Protein AF-A0A7S2AF61-F1 (afdb_monomer)

Structure (mmCIF, N/CA/C/O backbone):
data_AF-A0A7S2AF61-F1
#
_entry.id   AF-A0A7S2AF61-F1
#
loop_
_atom_site.group_PDB
_atom_site.id
_atom_site.type_symbol
_atom_site.label_atom_id
_atom_site.label_alt_id
_atom_site.label_comp_id
_atom_site.label_asym_id
_atom_site.label_entity_id
_atom_site.label_seq_id
_atom_site.pdbx_PDB_ins_code
_atom_site.Cartn_x
_atom_site.Cartn_y
_atom_site.Cartn_z
_atom_site.occupancy
_atom_site.B_iso_or_equiv
_atom_site.auth_seq_id
_atom_site.auth_comp_id
_atom_site.auth_asym_id
_atom_site.auth_atom_id
_atom_site.pdbx_PDB_model_num
ATOM 1 N N . ASN A 1 1 ? -14.794 6.299 24.801 1.00 89.56 1 ASN A N 1
ATOM 2 C CA . ASN A 1 1 ? -15.407 7.487 25.447 1.00 89.56 1 ASN A CA 1
ATOM 3 C C . ASN A 1 1 ? -14.423 8.658 25.524 1.00 89.56 1 ASN A C 1
ATOM 5 O O . ASN A 1 1 ? -14.217 9.195 26.607 1.00 89.56 1 ASN A O 1
ATOM 9 N N . GLY A 1 2 ? -13.761 9.038 24.424 1.00 91.12 2 GLY A N 1
ATOM 10 C CA . GLY A 1 2 ? -12.836 10.188 24.374 1.00 91.12 2 GLY A CA 1
ATOM 11 C C . GLY A 1 2 ? -11.531 10.089 25.186 1.00 91.12 2 GLY A C 1
ATOM 12 O O . GLY A 1 2 ? -10.580 10.809 24.902 1.00 91.12 2 GLY A O 1
ATOM 13 N N . ARG A 1 3 ? -11.439 9.195 26.177 1.00 92.75 3 ARG A N 1
ATOM 14 C CA . ARG A 1 3 ? -10.200 8.918 26.912 1.00 92.75 3 ARG A CA 1
ATOM 15 C C . ARG A 1 3 ? -9.305 7.976 26.106 1.00 92.75 3 ARG A C 1
ATOM 17 O O . ARG A 1 3 ? -9.702 6.841 25.849 1.00 92.75 3 ARG A O 1
ATOM 24 N N . ALA A 1 4 ? -8.099 8.437 25.774 1.00 91.62 4 ALA A N 1
ATOM 25 C CA . ALA A 1 4 ? -7.051 7.592 25.212 1.00 91.62 4 ALA A CA 1
ATOM 26 C C . ALA A 1 4 ? -6.667 6.480 26.202 1.00 91.62 4 ALA A C 1
ATOM 28 O O . ALA A 1 4 ? -6.577 6.717 27.411 1.00 91.62 4 ALA A O 1
ATOM 29 N N . LEU A 1 5 ? -6.485 5.267 25.683 1.00 90.06 5 LEU A N 1
ATOM 30 C CA . LEU A 1 5 ? -6.006 4.123 26.449 1.00 90.06 5 LEU A CA 1
ATOM 31 C C . LEU A 1 5 ? -4.532 3.905 26.123 1.00 90.06 5 LEU A C 1
ATOM 33 O O . LEU A 1 5 ? -4.172 3.774 24.955 1.00 90.06 5 LEU A O 1
ATOM 37 N N . ASP A 1 6 ? -3.707 3.852 27.163 1.00 84.75 6 ASP A N 1
ATOM 38 C CA . ASP A 1 6 ? -2.286 3.550 27.048 1.00 84.75 6 ASP A CA 1
ATOM 39 C C . ASP A 1 6 ? -2.055 2.049 27.243 1.00 84.75 6 ASP A C 1
ATOM 41 O O . ASP A 1 6 ? -2.716 1.400 28.056 1.00 84.75 6 ASP A O 1
ATOM 45 N N . GLY A 1 7 ? -1.097 1.489 26.511 1.00 82.88 7 GLY A N 1
ATOM 46 C CA . GLY A 1 7 ? -0.713 0.089 26.639 1.00 82.88 7 GLY A CA 1
ATOM 47 C C . GLY A 1 7 ? 0.180 -0.375 25.490 1.00 82.88 7 GLY A C 1
ATOM 48 O O . GLY A 1 7 ? 0.341 0.344 24.500 1.00 82.88 7 GLY A O 1
ATOM 49 N N . PRO A 1 8 ? 0.789 -1.566 25.605 1.00 80.19 8 PRO A N 1
ATOM 50 C CA . PRO A 1 8 ? 1.598 -2.122 24.533 1.00 80.19 8 PRO A CA 1
ATOM 51 C C . PRO A 1 8 ? 0.708 -2.447 23.327 1.00 80.19 8 PRO A C 1
ATOM 53 O O . PRO A 1 8 ? -0.135 -3.338 23.382 1.00 80.19 8 PRO A O 1
ATOM 56 N N . VAL A 1 9 ? 0.921 -1.739 22.220 1.00 85.25 9 VAL A N 1
ATOM 57 C CA . VAL A 1 9 ? 0.323 -2.069 20.923 1.00 85.25 9 VAL A CA 1
ATOM 58 C C . VAL A 1 9 ? 1.369 -2.830 20.118 1.00 85.25 9 VAL A C 1
ATOM 60 O O . VAL A 1 9 ? 2.381 -2.261 19.714 1.00 85.25 9 VAL A O 1
ATOM 63 N N . GLN A 1 10 ? 1.147 -4.130 19.920 1.00 86.62 10 GLN A N 1
ATOM 64 C CA . GLN A 1 10 ? 2.033 -4.990 19.135 1.00 86.62 10 GLN A CA 1
ATOM 65 C C . GLN A 1 10 ? 1.321 -5.456 17.859 1.00 86.62 10 GLN A C 1
ATOM 67 O O . GLN A 1 10 ? 0.165 -5.884 17.931 1.00 86.62 10 GLN A O 1
ATOM 72 N N . PRO A 1 11 ? 1.979 -5.403 16.687 1.00 86.88 11 PRO A N 1
ATOM 73 C CA . PRO A 1 11 ? 1.439 -6.002 15.472 1.00 86.88 11 PRO A CA 1
ATOM 74 C C . PRO A 1 11 ? 1.115 -7.488 15.678 1.00 86.88 11 PRO A C 1
ATOM 76 O O . PRO A 1 11 ? 1.905 -8.220 16.268 1.00 86.88 11 PRO A O 1
ATOM 79 N N . GLY A 1 12 ? -0.041 -7.936 15.181 1.00 88.00 12 GLY A N 1
ATOM 80 C CA . GLY A 1 12 ? -0.464 -9.339 15.282 1.00 88.00 12 GLY A CA 1
ATOM 81 C C . GLY A 1 12 ? -0.975 -9.775 16.662 1.00 88.00 12 GLY A C 1
ATOM 82 O O . GLY A 1 12 ? -1.202 -10.965 16.864 1.00 88.00 12 GLY A O 1
ATOM 83 N N . ALA A 1 13 ? -1.175 -8.841 17.595 1.00 91.06 13 ALA A N 1
ATOM 84 C CA . ALA A 1 13 ? -1.716 -9.111 18.924 1.00 91.06 13 ALA A CA 1
ATOM 85 C C . ALA A 1 13 ? -3.069 -8.416 19.153 1.00 91.06 13 ALA A C 1
ATOM 87 O O . ALA A 1 13 ? -3.473 -7.524 18.404 1.00 91.06 13 ALA A O 1
ATOM 88 N N . TYR A 1 14 ? -3.754 -8.814 20.225 1.00 91.44 14 TYR A N 1
ATOM 89 C CA . TYR A 1 14 ? -4.966 -8.150 20.701 1.00 91.44 14 TYR A CA 1
ATOM 90 C C . TYR A 1 14 ? -4.626 -7.076 21.737 1.00 91.44 14 TYR A C 1
ATOM 92 O O . TYR A 1 14 ? -3.775 -7.285 22.599 1.00 91.44 14 TYR A O 1
ATOM 100 N N . PHE A 1 15 ? -5.332 -5.946 21.675 1.00 92.19 15 PHE A N 1
ATOM 101 C CA . PHE A 1 15 ? -5.339 -4.942 22.737 1.00 92.19 15 PHE A CA 1
ATOM 102 C C . PHE A 1 15 ? -6.546 -5.192 23.642 1.00 92.19 15 PHE A C 1
ATOM 104 O O . PHE A 1 15 ? -7.692 -5.080 23.202 1.00 92.19 15 PHE A O 1
ATOM 111 N N . GLU A 1 16 ? -6.300 -5.563 24.895 1.00 91.75 16 GLU A N 1
ATOM 112 C CA . GLU A 1 16 ? -7.359 -5.917 25.836 1.00 91.75 16 GLU A CA 1
ATOM 113 C C . GLU A 1 16 ? -7.869 -4.687 26.604 1.00 91.75 16 GLU A C 1
ATOM 115 O O . GLU A 1 16 ? -7.089 -3.912 27.154 1.00 91.75 16 GLU A O 1
ATOM 120 N N . ILE A 1 17 ? -9.195 -4.520 26.672 1.00 92.50 17 ILE A N 1
ATOM 121 C CA . ILE A 1 17 ? -9.8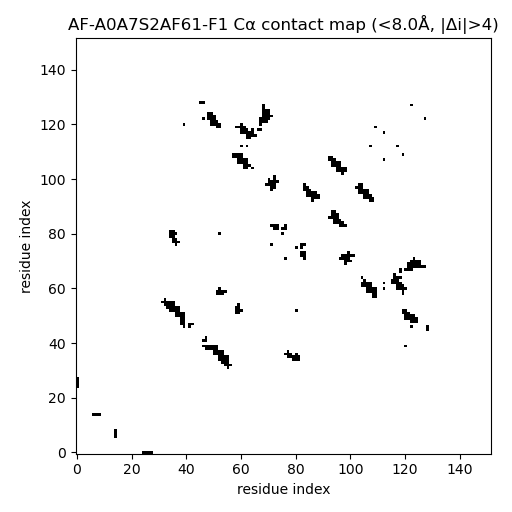57 -3.464 27.449 1.00 92.50 17 ILE A CA 1
ATOM 122 C C . ILE A 1 17 ? -10.689 -4.126 28.550 1.00 92.50 17 ILE A C 1
ATOM 124 O O . ILE A 1 17 ? -11.828 -4.536 28.326 1.00 92.50 17 ILE A O 1
ATOM 128 N N . GLN A 1 18 ? -10.127 -4.211 29.756 1.00 92.38 18 GLN A N 1
ATOM 129 C CA . GLN A 1 18 ? -10.809 -4.780 30.921 1.00 92.38 18 GLN A CA 1
ATOM 130 C C . GLN A 1 18 ? -11.582 -3.699 31.685 1.00 92.38 18 GLN A C 1
ATOM 132 O O . GLN A 1 18 ? -11.004 -2.892 32.414 1.00 92.38 18 GLN A O 1
ATOM 137 N N . ARG A 1 19 ? -12.908 -3.674 31.524 1.00 93.00 19 ARG A N 1
ATOM 138 C CA . ARG A 1 19 ? -13.819 -2.804 32.284 1.00 93.00 19 ARG A CA 1
ATOM 139 C C . ARG A 1 19 ? -15.234 -3.376 32.316 1.00 93.00 19 ARG A C 1
ATOM 141 O O . ARG A 1 19 ? -15.562 -4.275 31.548 1.00 93.00 19 ARG A O 1
ATOM 148 N N . MET A 1 20 ? -16.090 -2.802 33.159 1.00 96.00 20 MET A N 1
ATOM 149 C CA . MET A 1 20 ? -17.537 -2.982 33.027 1.00 96.00 20 MET A CA 1
ATOM 150 C C . MET A 1 20 ? -18.047 -2.117 31.870 1.00 96.00 20 MET A C 1
ATOM 152 O O . MET A 1 20 ? -17.723 -0.924 31.793 1.00 96.00 20 MET A O 1
ATOM 156 N N . TRP A 1 21 ? -18.802 -2.745 30.974 1.00 96.75 21 TRP A N 1
ATOM 157 C CA . TRP A 1 21 ? -19.445 -2.103 29.833 1.00 96.75 21 TRP A CA 1
ATOM 158 C C . TRP A 1 21 ? -20.876 -1.725 30.189 1.00 96.75 21 TRP A C 1
ATOM 160 O O . TRP A 1 21 ? -21.582 -2.506 30.827 1.00 96.75 21 TRP A O 1
ATOM 170 N N . SER A 1 22 ? -21.285 -0.546 29.743 1.00 97.12 22 SER A N 1
ATOM 171 C CA . SER A 1 22 ? -22.646 -0.042 29.880 1.00 97.12 22 SER A CA 1
ATOM 172 C C . SER A 1 22 ? -23.163 0.453 28.535 1.00 97.12 22 SER A C 1
ATOM 174 O O . SER A 1 22 ? -22.384 0.827 27.653 1.00 97.12 22 SER A O 1
ATOM 176 N N . ASP A 1 23 ? -24.487 0.502 28.394 1.00 96.44 23 ASP A N 1
ATOM 177 C CA . ASP A 1 23 ? -25.134 1.060 27.209 1.00 96.44 23 ASP A CA 1
ATOM 178 C C . ASP A 1 23 ? -24.622 2.480 26.927 1.00 96.44 23 ASP A C 1
ATOM 180 O O . ASP A 1 23 ? -24.564 3.335 27.813 1.00 96.44 23 ASP A O 1
ATOM 184 N N . GLY A 1 24 ? -24.232 2.721 25.675 1.00 96.31 24 GLY A N 1
ATOM 185 C CA . GLY A 1 24 ? -23.671 3.997 25.229 1.00 96.31 24 GLY A CA 1
ATOM 186 C C . GLY A 1 24 ? -22.147 4.126 25.348 1.00 96.31 24 GLY A C 1
ATOM 187 O O . GLY A 1 24 ? -21.608 5.144 24.917 1.00 96.31 24 GLY A O 1
ATOM 188 N N . ASP A 1 25 ? -21.431 3.126 25.873 1.00 96.44 25 ASP A N 1
ATOM 189 C CA . ASP A 1 25 ? -19.969 3.088 25.764 1.00 96.44 25 ASP A CA 1
ATOM 190 C C . ASP A 1 25 ? -19.526 2.981 24.289 1.00 96.44 25 ASP A C 1
ATOM 192 O O . ASP A 1 25 ? -20.045 2.179 23.513 1.00 96.44 25 ASP A O 1
ATOM 196 N N . ILE A 1 26 ? -18.524 3.777 23.907 1.00 95.69 26 ILE A N 1
ATOM 197 C CA . ILE A 1 26 ? -17.965 3.837 22.549 1.00 95.69 26 ILE A CA 1
ATOM 198 C C . ILE A 1 26 ? -16.462 3.557 22.599 1.00 95.69 26 ILE A C 1
ATOM 200 O O . ILE A 1 26 ? -15.725 4.169 23.386 1.00 95.69 26 ILE A O 1
ATOM 204 N N . VAL A 1 27 ? -15.995 2.678 21.712 1.00 94.44 27 VAL A N 1
ATOM 205 C CA . VAL A 1 27 ? -14.573 2.423 21.453 1.00 94.44 27 VAL A CA 1
ATOM 206 C C . VAL A 1 27 ? -14.226 2.960 20.073 1.00 94.44 27 VAL A C 1
ATOM 208 O O . VAL A 1 27 ? -14.867 2.611 19.087 1.00 94.44 27 VAL A O 1
ATOM 211 N N . GLU A 1 28 ? -13.195 3.796 20.009 1.00 95.00 28 GLU A N 1
ATOM 212 C CA . GLU A 1 28 ? -12.669 4.351 18.765 1.00 95.00 28 GLU A CA 1
ATOM 213 C C . GLU A 1 28 ? -11.253 3.821 18.565 1.00 95.00 28 GLU A C 1
ATOM 215 O O . GLU A 1 28 ? -10.438 3.852 19.489 1.00 95.00 28 GLU A O 1
ATOM 220 N N . VAL A 1 29 ? -10.961 3.322 17.364 1.00 92.50 29 VAL A N 1
ATOM 221 C CA . VAL A 1 29 ? -9.649 2.774 17.010 1.00 92.50 29 VAL A CA 1
ATOM 222 C C . VAL A 1 29 ? -9.224 3.348 15.665 1.00 92.50 29 VAL A C 1
ATOM 224 O O . VAL A 1 29 ? -10.028 3.423 14.737 1.00 92.50 29 VAL A O 1
ATOM 227 N N . SER A 1 30 ? -7.958 3.747 15.555 1.00 91.06 30 SER A N 1
ATOM 228 C CA . SER A 1 30 ? -7.382 4.284 14.323 1.00 91.06 30 SER A CA 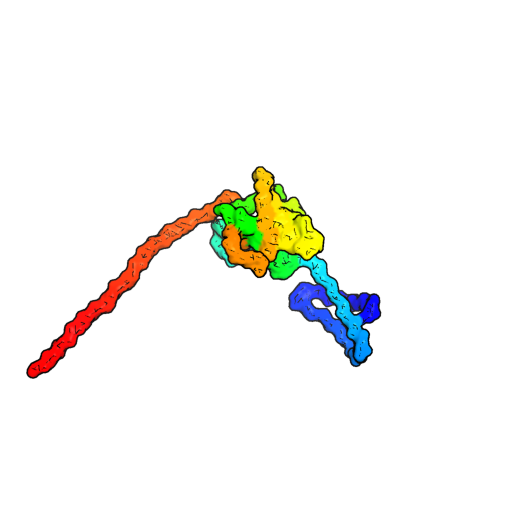1
ATOM 229 C C . SER A 1 30 ? -6.172 3.459 13.904 1.00 91.06 30 SER A C 1
ATOM 231 O O . SER A 1 30 ? -5.229 3.295 14.675 1.00 91.06 30 SER A O 1
ATOM 233 N N . PHE A 1 31 ? -6.194 2.970 12.664 1.00 90.06 31 PHE A N 1
ATOM 234 C CA . PHE A 1 31 ? -5.070 2.298 12.014 1.00 90.06 31 PHE A CA 1
ATOM 235 C C . PHE A 1 31 ? -4.722 3.058 10.735 1.00 90.06 31 PHE A C 1
ATOM 237 O O . PHE A 1 31 ? -5.322 2.789 9.691 1.00 90.06 31 PHE A O 1
ATOM 244 N N . PRO A 1 32 ? -3.796 4.029 10.788 1.00 91.50 32 PRO A N 1
ATOM 245 C CA . PRO A 1 32 ? -3.392 4.771 9.604 1.00 91.50 32 PRO A CA 1
ATOM 246 C C . PRO A 1 32 ? -2.753 3.817 8.579 1.00 91.50 32 PRO A C 1
ATOM 248 O O . PRO A 1 32 ? -1.707 3.233 8.868 1.00 91.50 32 PRO A O 1
ATOM 251 N N . PRO A 1 33 ? -3.350 3.622 7.390 1.00 93.19 33 PRO A N 1
ATOM 252 C CA . PRO A 1 33 ? -2.763 2.762 6.372 1.00 93.19 33 PRO A CA 1
ATOM 253 C C . PRO A 1 33 ? -1.475 3.386 5.824 1.00 93.19 33 PRO A C 1
ATOM 255 O O . PRO A 1 33 ? -1.412 4.586 5.542 1.00 93.19 33 PRO A O 1
ATOM 258 N N . SER A 1 34 ? -0.452 2.558 5.637 1.00 95.25 34 SER A N 1
ATOM 259 C CA . SER A 1 34 ? 0.846 2.951 5.091 1.00 95.25 34 SER A CA 1
ATOM 260 C C . SER A 1 34 ? 1.183 2.145 3.840 1.00 95.25 34 SER A C 1
ATOM 262 O O . SER A 1 34 ? 0.638 1.063 3.616 1.00 95.25 34 SER A O 1
ATOM 264 N N . LEU A 1 35 ? 2.073 2.690 3.008 1.00 97.75 35 LEU A N 1
ATOM 265 C CA . LEU A 1 35 ? 2.628 1.967 1.868 1.00 97.75 35 LEU A CA 1
ATOM 266 C C . LEU A 1 35 ? 3.778 1.067 2.326 1.00 97.75 35 LEU A C 1
ATOM 268 O O . LEU A 1 35 ? 4.699 1.541 2.990 1.00 97.75 35 LEU A O 1
ATOM 272 N N . TRP A 1 36 ? 3.749 -0.195 1.920 1.00 97.19 36 TRP A N 1
ATOM 273 C CA . TRP A 1 36 ? 4.825 -1.160 2.156 1.00 97.19 36 TRP A CA 1
ATOM 274 C C . TRP A 1 36 ? 4.980 -2.088 0.941 1.00 97.19 36 TRP A C 1
ATOM 276 O O . TRP A 1 36 ? 4.125 -2.100 0.052 1.00 97.19 36 TRP A O 1
ATOM 286 N N . ALA A 1 37 ? 6.120 -2.774 0.847 1.00 96.50 37 ALA A N 1
ATOM 287 C CA . ALA A 1 37 ? 6.456 -3.667 -0.260 1.00 96.50 37 ALA A CA 1
ATOM 288 C C . ALA A 1 37 ? 6.740 -5.072 0.267 1.00 96.50 37 ALA A C 1
ATOM 290 O O . ALA A 1 37 ? 7.379 -5.215 1.307 1.00 96.50 37 ALA A O 1
ATOM 291 N N . GLU A 1 38 ? 6.280 -6.079 -0.469 1.00 95.19 38 GLU A N 1
ATOM 292 C CA . GLU A 1 38 ? 6.385 -7.486 -0.095 1.00 95.19 38 GLU A CA 1
ATOM 293 C C . GLU A 1 38 ? 7.111 -8.220 -1.222 1.00 95.19 38 GLU A C 1
ATOM 295 O O . GLU A 1 38 ? 6.623 -8.223 -2.360 1.00 95.19 38 GLU A O 1
ATOM 300 N N . PRO A 1 39 ? 8.289 -8.809 -0.961 1.00 93.25 39 PRO A N 1
ATOM 301 C CA . PRO A 1 39 ? 8.956 -9.638 -1.950 1.00 93.25 39 PRO A CA 1
ATOM 302 C C . PRO A 1 39 ? 8.142 -10.901 -2.216 1.00 93.25 39 PRO A C 1
ATOM 304 O O . PRO A 1 39 ? 7.517 -11.463 -1.317 1.00 93.25 39 PRO A O 1
ATOM 307 N N . LEU A 1 40 ? 8.191 -11.393 -3.450 1.00 90.44 40 LEU A N 1
ATOM 308 C CA . LEU A 1 40 ? 7.707 -12.735 -3.731 1.00 90.44 40 LEU A CA 1
ATOM 309 C C . LEU A 1 40 ? 8.539 -13.733 -2.916 1.00 90.44 40 LEU A C 1
ATOM 311 O O . LEU A 1 40 ? 9.766 -13.757 -3.013 1.00 90.44 40 LEU A O 1
ATOM 315 N N . ASN A 1 41 ? 7.864 -14.549 -2.111 1.00 83.88 41 ASN A N 1
ATOM 316 C CA . ASN A 1 41 ? 8.503 -15.587 -1.312 1.00 83.88 41 ASN A CA 1
ATOM 317 C C . ASN A 1 41 ? 8.823 -16.810 -2.186 1.00 83.88 41 ASN A C 1
ATOM 319 O O . ASN A 1 41 ? 8.116 -17.816 -2.143 1.00 83.88 41 ASN A O 1
ATOM 323 N N . ASP A 1 42 ? 9.856 -16.684 -3.016 1.00 77.94 42 ASP A N 1
ATOM 324 C CA . ASP A 1 42 ? 10.374 -17.750 -3.868 1.00 77.94 42 ASP A CA 1
ATOM 325 C C . ASP A 1 42 ? 11.866 -17.997 -3.567 1.00 77.94 42 ASP A C 1
ATOM 327 O O . ASP A 1 42 ? 12.640 -17.064 -3.354 1.00 77.94 42 ASP A O 1
ATOM 331 N N . TYR A 1 43 ? 12.268 -19.269 -3.536 1.00 72.25 43 TYR A N 1
ATOM 332 C CA . TYR A 1 43 ? 13.644 -19.716 -3.291 1.00 72.25 43 TYR A CA 1
ATOM 333 C C . TYR A 1 43 ? 14.550 -19.585 -4.523 1.00 72.25 43 TYR A C 1
ATOM 335 O O . TYR A 1 43 ? 15.772 -19.705 -4.421 1.00 72.25 43 TYR A O 1
ATOM 343 N N . HIS A 1 44 ? 13.960 -19.340 -5.686 1.00 80.56 44 HIS A N 1
ATOM 344 C CA . HIS A 1 44 ? 14.653 -19.132 -6.947 1.00 80.56 44 HIS A CA 1
ATOM 345 C C . HIS A 1 44 ? 15.264 -17.721 -7.022 1.00 80.56 44 HIS A C 1
ATOM 347 O O . HIS A 1 44 ? 14.564 -16.705 -6.971 1.00 80.56 44 HIS A O 1
ATOM 353 N N . ALA A 1 45 ? 16.592 -17.649 -7.170 1.00 73.44 45 ALA A N 1
ATOM 354 C CA . ALA A 1 45 ? 17.348 -16.392 -7.193 1.00 73.44 45 ALA A CA 1
ATOM 355 C C . ALA A 1 45 ? 16.870 -15.430 -8.294 1.00 73.44 45 ALA A C 1
ATOM 357 O O . ALA A 1 45 ? 16.933 -14.209 -8.143 1.00 73.44 45 ALA A O 1
ATOM 358 N N . GLU A 1 46 ? 16.358 -15.985 -9.384 1.00 75.12 46 GLU A N 1
ATOM 359 C CA . GLU A 1 46 ? 15.847 -15.277 -10.545 1.00 75.12 46 GLU A CA 1
ATOM 360 C C . GLU A 1 46 ? 14.512 -14.540 -10.303 1.00 75.12 46 GLU A C 1
ATOM 362 O O . GLU A 1 46 ? 14.185 -13.631 -11.067 1.00 75.12 46 GLU A O 1
ATOM 367 N N . TYR A 1 47 ? 13.785 -14.840 -9.215 1.00 76.44 47 TYR A N 1
ATOM 368 C CA . TYR A 1 47 ? 12.571 -14.116 -8.801 1.00 76.44 47 TYR A CA 1
ATOM 369 C C . TYR A 1 47 ? 12.781 -13.186 -7.597 1.00 76.44 47 TYR A C 1
ATOM 371 O O . TYR A 1 47 ? 11.838 -12.510 -7.188 1.00 76.44 47 TYR A O 1
ATOM 379 N N . ASN A 1 48 ? 14.007 -13.061 -7.074 1.00 74.44 48 ASN A N 1
ATOM 380 C CA . ASN A 1 48 ? 14.339 -12.237 -5.896 1.00 74.44 48 ASN A CA 1
ATOM 381 C C . ASN A 1 48 ? 14.062 -10.723 -6.086 1.00 74.44 48 ASN A C 1
ATOM 383 O O . ASN A 1 48 ? 14.036 -9.947 -5.131 1.00 74.44 48 ASN A O 1
ATOM 387 N N . ALA A 1 49 ? 13.838 -10.283 -7.327 1.00 85.50 49 ALA A N 1
ATOM 388 C CA . ALA A 1 49 ? 13.435 -8.919 -7.671 1.00 85.50 49 ALA A CA 1
ATOM 389 C C . ALA A 1 49 ? 11.941 -8.791 -8.022 1.00 85.50 49 ALA A C 1
ATOM 391 O O . ALA A 1 49 ? 11.530 -7.809 -8.634 1.00 85.50 49 ALA A O 1
ATOM 392 N N . THR A 1 50 ? 11.126 -9.781 -7.667 1.00 92.31 50 THR A N 1
ATOM 393 C CA . THR A 1 50 ? 9.676 -9.734 -7.859 1.00 92.31 50 THR A CA 1
ATOM 394 C C . THR A 1 50 ? 9.027 -9.168 -6.604 1.00 92.31 50 THR A C 1
ATOM 396 O O . THR A 1 50 ? 9.220 -9.710 -5.517 1.00 92.31 50 THR A O 1
ATOM 399 N N . MET A 1 51 ? 8.275 -8.075 -6.729 1.00 94.44 51 MET A N 1
ATOM 400 C CA . MET A 1 51 ? 7.700 -7.354 -5.584 1.00 94.44 51 MET A CA 1
ATOM 401 C C . MET A 1 51 ? 6.217 -7.069 -5.791 1.00 94.44 51 MET A C 1
ATOM 403 O O . MET A 1 51 ? 5.806 -6.711 -6.893 1.00 94.44 51 MET A O 1
ATOM 407 N N . ALA A 1 52 ? 5.441 -7.158 -4.716 1.00 96.88 52 ALA A N 1
ATOM 408 C CA . ALA A 1 52 ? 4.116 -6.563 -4.608 1.00 96.88 52 ALA A CA 1
ATOM 409 C C . ALA A 1 52 ? 4.184 -5.271 -3.779 1.00 96.88 52 ALA A C 1
ATOM 411 O O . ALA A 1 52 ? 5.051 -5.112 -2.915 1.00 96.88 52 ALA A O 1
ATOM 412 N N . PHE A 1 53 ? 3.259 -4.347 -4.038 1.00 97.69 53 PHE A N 1
ATOM 413 C CA . PHE A 1 53 ? 3.102 -3.111 -3.269 1.00 97.69 53 PHE A CA 1
ATOM 414 C C . PHE A 1 53 ? 1.720 -3.067 -2.627 1.00 97.69 53 PHE A C 1
ATOM 416 O O . PHE A 1 53 ? 0.734 -3.497 -3.226 1.00 97.69 53 PHE A O 1
ATOM 423 N N . MET A 1 54 ? 1.640 -2.557 -1.400 1.00 98.06 54 MET A N 1
ATOM 424 C CA . MET A 1 54 ? 0.422 -2.609 -0.597 1.00 98.06 54 MET A CA 1
ATOM 425 C C . MET A 1 54 ? 0.163 -1.276 0.093 1.00 98.06 54 MET A C 1
ATOM 427 O O . MET A 1 54 ? 1.092 -0.527 0.389 1.00 98.06 54 MET A O 1
ATOM 431 N N . TYR A 1 55 ? -1.108 -1.007 0.386 1.00 97.56 55 TYR A N 1
ATOM 432 C CA . TYR A 1 55 ? -1.565 0.119 1.191 1.00 97.56 55 TYR A CA 1
ATOM 433 C C . TYR A 1 55 ? -2.403 -0.387 2.368 1.00 97.56 55 TYR A C 1
ATOM 435 O O . TYR A 1 55 ? -3.548 -0.817 2.202 1.00 97.56 55 TYR A O 1
ATOM 443 N N . GLY A 1 56 ? -1.819 -0.379 3.568 1.00 95.06 56 GLY A N 1
ATOM 444 C CA . GLY A 1 56 ? -2.371 -1.116 4.702 1.00 95.06 56 GLY A CA 1
ATOM 445 C C . GLY A 1 56 ? -2.539 -2.601 4.334 1.00 95.06 56 GLY A C 1
ATOM 446 O O . GLY A 1 56 ? -1.603 -3.188 3.798 1.00 95.06 56 GLY A O 1
ATOM 447 N N . PRO A 1 57 ? -3.708 -3.222 4.553 1.00 94.94 57 PRO A N 1
ATOM 448 C CA . PRO A 1 57 ? -3.938 -4.624 4.192 1.00 94.94 57 PRO A CA 1
ATOM 449 C C . PRO A 1 57 ? -4.242 -4.844 2.697 1.00 94.94 57 PRO A C 1
ATOM 451 O O . PRO A 1 57 ? -4.554 -5.961 2.292 1.00 94.94 57 PRO A O 1
ATOM 454 N N . LEU A 1 58 ? -4.240 -3.791 1.873 1.00 97.38 58 LEU A N 1
ATOM 455 C CA . LEU A 1 58 ? -4.706 -3.862 0.490 1.00 97.38 58 LEU A CA 1
ATOM 456 C C . LEU A 1 58 ? -3.542 -4.037 -0.469 1.00 97.38 58 LEU A C 1
ATOM 458 O O . LEU A 1 58 ? -2.665 -3.181 -0.535 1.00 97.38 58 LEU A O 1
ATOM 462 N N . VAL A 1 59 ? -3.577 -5.104 -1.259 1.00 98.00 59 VAL A N 1
ATOM 463 C CA . VAL A 1 59 ? -2.648 -5.304 -2.373 1.00 98.00 59 VAL A CA 1
ATOM 464 C C . VAL A 1 59 ? -2.991 -4.334 -3.496 1.00 98.00 59 VAL A C 1
ATOM 466 O O . VAL A 1 59 ? -4.152 -4.252 -3.898 1.00 98.00 59 VAL A O 1
ATOM 469 N N . LEU A 1 60 ? -1.997 -3.602 -3.995 1.00 98.31 60 LEU A N 1
ATOM 470 C CA . LEU A 1 60 ? -2.142 -2.709 -5.137 1.00 98.31 60 LEU A CA 1
ATOM 471 C C . LEU A 1 60 ? -1.807 -3.459 -6.427 1.00 98.31 60 LEU A C 1
ATOM 473 O O . LEU A 1 60 ? -0.767 -4.106 -6.537 1.00 98.31 60 LEU A O 1
ATOM 477 N N . ALA A 1 61 ? -2.692 -3.341 -7.407 1.00 98.25 61 ALA A N 1
ATOM 478 C CA . ALA A 1 61 ? -2.515 -3.851 -8.752 1.00 98.25 61 ALA A CA 1
ATOM 479 C C . ALA A 1 61 ? -2.257 -2.684 -9.704 1.00 98.25 61 ALA A C 1
ATOM 481 O O . ALA A 1 61 ? -2.971 -1.681 -9.674 1.00 98.25 61 ALA A O 1
ATOM 482 N N . GLY A 1 62 ? -1.245 -2.823 -10.555 1.00 97.31 62 GLY A N 1
ATOM 483 C CA . GLY A 1 62 ? -1.036 -1.942 -11.698 1.00 97.31 62 GLY A CA 1
ATOM 484 C C . GLY A 1 62 ? -2.034 -2.311 -12.784 1.00 97.31 62 GLY A C 1
ATOM 485 O O . GLY A 1 62 ? -2.108 -3.482 -13.150 1.00 97.31 62 GLY A O 1
ATOM 486 N N . VAL A 1 63 ? -2.801 -1.341 -13.273 1.00 97.06 63 VAL A N 1
ATOM 487 C CA . VAL A 1 63 ? -3.894 -1.553 -14.239 1.00 97.06 63 VAL A CA 1
ATOM 488 C C . VAL A 1 63 ? -3.611 -0.870 -15.567 1.00 97.06 63 VAL A C 1
ATOM 490 O O . VAL A 1 63 ? -2.852 0.099 -15.620 1.00 97.06 63 VAL A O 1
ATOM 493 N N . ASN A 1 64 ? -4.246 -1.358 -16.637 1.00 94.56 64 ASN A N 1
ATOM 494 C CA . ASN A 1 64 ? -4.041 -0.874 -18.007 1.00 94.56 64 ASN A CA 1
ATOM 495 C C . ASN A 1 64 ? -2.566 -0.945 -18.431 1.00 94.56 64 ASN A C 1
ATOM 497 O O . ASN A 1 64 ? -2.045 -0.047 -19.090 1.00 94.56 64 ASN A O 1
ATOM 501 N N . ILE A 1 65 ? -1.881 -2.004 -18.000 1.00 91.50 65 ILE A N 1
ATOM 502 C CA . ILE A 1 65 ? -0.455 -2.202 -18.249 1.00 91.50 65 ILE A CA 1
ATOM 503 C C . ILE A 1 65 ? -0.230 -3.181 -19.401 1.00 91.50 65 ILE A C 1
ATOM 505 O O . ILE A 1 65 ? -0.976 -4.141 -19.582 1.00 91.50 65 ILE A O 1
ATOM 509 N N . GLU A 1 66 ? 0.859 -2.972 -20.133 1.00 90.25 66 GLU A N 1
ATOM 510 C CA . GLU A 1 66 ? 1.343 -3.906 -21.160 1.00 90.25 66 GLU A CA 1
ATOM 511 C C . GLU A 1 66 ? 2.419 -4.858 -20.615 1.00 90.25 66 GLU A C 1
ATOM 513 O O . GLU A 1 66 ? 2.701 -5.899 -21.205 1.00 90.25 66 GLU A O 1
ATOM 518 N N . THR A 1 67 ? 3.046 -4.504 -19.487 1.00 91.44 67 THR A N 1
ATOM 519 C CA . THR A 1 67 ? 4.160 -5.253 -18.899 1.00 91.44 67 THR A CA 1
ATOM 520 C C . THR A 1 67 ? 4.165 -5.187 -17.372 1.00 91.44 67 THR A C 1
ATOM 522 O O . THR A 1 67 ? 3.884 -4.146 -16.778 1.00 91.44 67 THR A O 1
ATOM 525 N N . ASP A 1 68 ? 4.550 -6.306 -16.759 1.00 91.50 68 ASP A N 1
ATOM 526 C CA . ASP A 1 68 ? 4.871 -6.480 -15.339 1.00 91.50 68 ASP A CA 1
ATOM 527 C C . ASP A 1 68 ? 6.283 -5.965 -14.979 1.00 91.50 68 ASP A C 1
ATOM 529 O O . ASP A 1 68 ? 6.672 -5.964 -13.811 1.00 91.50 68 ASP A O 1
ATOM 533 N N . ILE A 1 69 ? 7.066 -5.491 -15.955 1.00 93.56 69 ILE A N 1
ATOM 534 C CA . ILE A 1 69 ? 8.387 -4.903 -15.723 1.00 93.56 69 ILE A CA 1
ATOM 535 C C . ILE A 1 69 ? 8.236 -3.444 -15.289 1.00 93.56 69 ILE A C 1
ATOM 537 O O . ILE A 1 69 ? 7.813 -2.563 -16.051 1.00 93.56 69 ILE A O 1
ATOM 541 N N . PHE A 1 70 ? 8.640 -3.171 -14.052 1.00 94.81 70 PHE A N 1
ATOM 542 C CA . PHE A 1 70 ? 8.575 -1.845 -13.455 1.00 94.81 70 PHE A CA 1
ATOM 543 C C . PHE A 1 70 ? 9.753 -1.649 -12.503 1.00 94.81 70 PHE A C 1
ATOM 545 O O . PHE A 1 70 ? 9.765 -2.194 -11.404 1.00 94.81 70 PHE A O 1
ATOM 552 N N . VAL A 1 71 ? 10.743 -0.861 -12.927 1.00 95.25 71 VAL A N 1
ATOM 553 C CA . VAL A 1 71 ? 11.890 -0.475 -12.094 1.00 95.25 71 VAL A CA 1
ATOM 554 C C . VAL A 1 71 ? 11.524 0.807 -11.346 1.00 95.25 71 VAL A C 1
ATOM 556 O O . VAL A 1 71 ? 11.360 1.840 -11.997 1.00 95.25 71 VAL A O 1
ATOM 559 N N . PRO A 1 72 ? 11.368 0.790 -10.012 1.00 95.94 72 PRO A N 1
ATOM 560 C CA . PRO A 1 72 ? 10.965 1.979 -9.268 1.00 95.94 72 PRO A CA 1
ATOM 561 C C . PRO A 1 72 ? 11.983 3.119 -9.379 1.00 95.94 72 PRO A C 1
ATOM 563 O O . PRO A 1 72 ? 13.190 2.890 -9.436 1.00 95.94 72 PRO A O 1
ATOM 566 N N . LYS A 1 73 ? 11.510 4.371 -9.336 1.00 95.31 73 LYS A N 1
ATOM 567 C CA . LYS A 1 73 ? 12.376 5.564 -9.400 1.00 95.31 73 LYS A CA 1
ATOM 568 C C . LYS A 1 73 ? 13.406 5.664 -8.262 1.00 95.31 73 LYS A C 1
ATOM 570 O O . LYS A 1 73 ? 14.437 6.311 -8.421 1.00 95.31 73 LYS A O 1
ATOM 575 N N . SER A 1 74 ? 13.119 5.064 -7.111 1.00 92.25 74 SER A N 1
ATOM 576 C CA . SER A 1 74 ? 13.947 5.121 -5.901 1.00 92.25 74 SER A CA 1
ATOM 577 C C . SER A 1 74 ? 14.691 3.809 -5.687 1.00 92.25 74 SER A C 1
ATOM 579 O O . SER A 1 74 ? 14.078 2.756 -5.805 1.00 92.25 74 SER A O 1
ATOM 581 N N . GLN A 1 75 ? 15.971 3.853 -5.302 1.00 89.31 75 GLN A N 1
ATOM 582 C CA . GLN A 1 75 ? 16.738 2.644 -4.955 1.00 89.31 75 GLN A CA 1
ATOM 583 C C . GLN A 1 75 ? 16.260 1.996 -3.642 1.00 89.31 75 GLN A C 1
ATOM 585 O O . GLN A 1 75 ? 16.353 0.782 -3.484 1.00 89.31 75 GLN A O 1
ATOM 590 N N . ASP A 1 76 ? 15.646 2.777 -2.748 1.00 91.69 76 ASP A N 1
ATOM 591 C CA . ASP A 1 76 ? 15.099 2.310 -1.465 1.00 91.69 76 ASP A CA 1
ATOM 592 C C . ASP A 1 76 ? 13.645 1.827 -1.582 1.00 91.69 76 ASP A C 1
ATOM 594 O O . ASP A 1 76 ? 12.901 1.822 -0.598 1.00 91.69 76 ASP A O 1
ATOM 598 N N . TYR A 1 77 ? 13.199 1.456 -2.784 1.00 91.75 77 TYR A N 1
ATOM 599 C CA . TYR A 1 77 ? 11.797 1.147 -3.076 1.00 91.75 77 TYR A CA 1
ATOM 600 C C . TYR A 1 77 ? 11.185 0.082 -2.158 1.00 91.75 77 TYR A C 1
ATOM 602 O O . TYR A 1 77 ? 9.984 0.124 -1.914 1.00 91.75 77 TYR A O 1
ATOM 610 N N . ARG A 1 78 ? 11.998 -0.839 -1.621 1.00 93.00 78 ARG A N 1
ATOM 611 C CA . ARG A 1 78 ? 11.557 -1.876 -0.672 1.00 93.00 78 ARG A CA 1
ATOM 612 C C . ARG A 1 78 ? 11.207 -1.291 0.695 1.00 93.00 78 ARG A C 1
ATOM 614 O O . ARG A 1 78 ? 10.170 -1.611 1.258 1.00 93.00 78 ARG A O 1
ATOM 621 N N . ALA A 1 79 ? 12.073 -0.427 1.220 1.00 95.00 79 ALA A N 1
ATOM 622 C CA . ALA A 1 79 ? 11.913 0.155 2.550 1.00 95.00 79 ALA A CA 1
ATOM 623 C C . ALA A 1 79 ? 10.959 1.358 2.555 1.00 95.00 79 ALA A C 1
ATOM 625 O O . ALA A 1 79 ? 10.319 1.638 3.566 1.00 95.00 79 ALA A O 1
ATOM 626 N N . ARG A 1 80 ? 10.879 2.098 1.441 1.00 96.06 80 ARG A N 1
ATOM 627 C CA . ARG A 1 80 ? 10.093 3.335 1.331 1.00 96.06 80 ARG A CA 1
ATOM 628 C C . ARG A 1 80 ? 9.311 3.404 0.016 1.00 96.06 80 ARG A C 1
ATOM 630 O O . ARG A 1 80 ? 9.659 4.215 -0.849 1.00 96.06 80 ARG A O 1
ATOM 637 N N . PRO A 1 81 ? 8.223 2.632 -0.157 1.00 97.06 81 PRO A N 1
ATOM 638 C CA . PRO A 1 81 ? 7.457 2.670 -1.404 1.00 97.06 81 PRO A CA 1
ATOM 639 C C . PRO A 1 81 ? 6.777 4.019 -1.671 1.00 97.06 81 PRO A C 1
ATOM 641 O O . PRO A 1 81 ? 6.595 4.412 -2.821 1.00 97.06 81 PRO A O 1
ATOM 644 N N . SER A 1 82 ? 6.510 4.801 -0.622 1.00 96.62 82 SER A N 1
ATOM 645 C CA . SER A 1 82 ? 6.028 6.186 -0.733 1.00 96.62 82 SER A CA 1
ATOM 646 C C . SER A 1 82 ? 6.978 7.131 -1.481 1.00 96.62 82 SER A C 1
ATOM 648 O O . SER A 1 82 ? 6.570 8.217 -1.874 1.00 96.62 82 SER A O 1
ATOM 650 N N . SER A 1 83 ? 8.238 6.740 -1.707 1.00 96.56 83 SER A N 1
ATOM 651 C CA . SER A 1 83 ? 9.190 7.531 -2.499 1.00 96.56 83 SER A CA 1
ATOM 652 C C . SER A 1 83 ? 8.886 7.547 -4.001 1.00 96.56 83 SER A C 1
ATOM 654 O O . SER A 1 83 ? 9.394 8.413 -4.713 1.00 96.56 83 SER A O 1
ATOM 656 N N . PHE A 1 84 ? 8.077 6.604 -4.492 1.00 97.19 84 PHE A N 1
ATOM 657 C CA . PHE A 1 84 ? 7.715 6.520 -5.907 1.00 97.19 84 PHE A CA 1
ATOM 658 C C . PHE A 1 84 ? 6.230 6.227 -6.155 1.00 97.19 84 PHE A C 1
ATOM 660 O O . PHE A 1 84 ? 5.788 6.406 -7.287 1.00 97.19 84 PHE A O 1
ATOM 667 N N . ILE A 1 85 ? 5.468 5.815 -5.134 1.00 97.94 85 ILE A N 1
ATOM 668 C CA . ILE A 1 85 ? 4.013 5.629 -5.189 1.00 97.94 85 ILE A CA 1
ATOM 669 C C . ILE A 1 85 ? 3.338 6.768 -4.430 1.00 97.94 85 ILE A C 1
ATOM 671 O O . ILE A 1 85 ? 3.602 6.979 -3.247 1.00 97.94 85 ILE A O 1
ATOM 675 N N . THR A 1 86 ? 2.433 7.479 -5.095 1.00 97.56 86 THR A N 1
ATOM 676 C CA . THR A 1 86 ? 1.647 8.564 -4.495 1.00 97.56 86 THR A CA 1
ATOM 677 C C . THR A 1 86 ? 0.162 8.295 -4.670 1.00 97.56 86 THR A C 1
ATOM 679 O O . THR A 1 86 ? -0.279 7.929 -5.756 1.00 97.56 86 THR A O 1
ATOM 682 N N . ARG A 1 87 ? -0.629 8.492 -3.610 1.00 97.38 87 ARG A N 1
ATOM 683 C CA . ARG A 1 87 ? -2.093 8.462 -3.707 1.00 97.38 87 ARG A CA 1
ATOM 684 C C . ARG A 1 87 ? -2.574 9.740 -4.396 1.00 97.38 87 ARG A C 1
ATOM 686 O O . ARG A 1 87 ? -2.245 10.832 -3.943 1.00 97.38 87 ARG A O 1
ATOM 693 N N . THR A 1 88 ? -3.348 9.612 -5.467 1.00 96.69 88 THR A N 1
ATOM 694 C CA . THR A 1 88 ? -3.779 10.743 -6.312 1.00 96.69 88 THR A CA 1
ATOM 695 C C . THR A 1 88 ? -5.141 11.315 -5.917 1.00 96.69 88 THR A C 1
ATOM 697 O O . THR A 1 88 ? -5.500 12.405 -6.357 1.00 96.69 88 THR A O 1
ATOM 700 N N . SER A 1 89 ? -5.892 10.613 -5.064 1.00 94.19 89 SER A N 1
ATOM 701 C CA . SER A 1 89 ? -7.235 11.000 -4.623 1.00 94.19 89 SER A CA 1
ATOM 702 C C . SER A 1 89 ? -7.366 11.007 -3.100 1.00 94.19 89 SER A C 1
ATOM 704 O O . SER A 1 89 ? -6.796 10.167 -2.406 1.00 94.19 89 SER A O 1
ATOM 706 N N . THR A 1 90 ? -8.165 11.927 -2.562 1.00 91.06 90 THR A N 1
ATOM 707 C CA . THR A 1 90 ? -8.508 11.976 -1.131 1.00 91.06 90 THR A CA 1
ATOM 708 C C . THR A 1 90 ? -9.686 11.063 -0.786 1.00 91.06 90 THR A C 1
ATOM 710 O O . THR A 1 90 ? -9.739 10.512 0.314 1.00 91.06 90 THR A O 1
ATOM 713 N N . THR A 1 91 ? -10.599 10.838 -1.734 1.00 92.38 91 THR A N 1
ATOM 714 C CA . THR A 1 91 ? -11.850 10.084 -1.540 1.00 92.38 91 THR A CA 1
ATOM 715 C C . THR A 1 91 ? -11.802 8.667 -2.101 1.00 92.38 91 THR A C 1
ATOM 717 O O . THR A 1 91 ? -12.566 7.814 -1.660 1.00 92.38 91 THR A O 1
ATOM 720 N N . LYS A 1 92 ? -10.884 8.389 -3.032 1.00 94.38 92 LYS A N 1
ATOM 721 C CA . LYS A 1 92 ? -10.691 7.066 -3.638 1.00 94.38 92 LYS A CA 1
ATOM 722 C C . LYS A 1 92 ? -9.302 6.513 -3.355 1.00 94.38 92 LYS A C 1
ATOM 724 O O . LYS A 1 92 ? -8.370 7.265 -3.057 1.00 94.38 92 LYS A O 1
ATOM 729 N N . LEU A 1 93 ? -9.163 5.197 -3.439 1.00 96.75 93 LEU A N 1
ATOM 730 C CA . LEU A 1 93 ? -7.883 4.501 -3.333 1.00 96.75 93 LEU A CA 1
ATOM 731 C C . LEU A 1 93 ? -7.270 4.356 -4.727 1.00 96.75 93 LEU A C 1
ATOM 733 O O . LEU A 1 93 ? -7.223 3.275 -5.293 1.00 96.75 93 LEU A O 1
ATOM 737 N N . GLU A 1 94 ? -6.833 5.480 -5.279 1.00 97.44 94 GLU A N 1
ATOM 738 C CA . GLU A 1 94 ? -6.153 5.548 -6.570 1.00 97.44 94 GLU A CA 1
ATOM 739 C C . GLU A 1 94 ? -4.724 6.037 -6.338 1.00 97.44 94 GLU A C 1
ATOM 741 O O . GLU A 1 94 ? -4.491 6.968 -5.555 1.00 97.44 94 GLU A O 1
ATOM 746 N N . PHE A 1 95 ? -3.769 5.381 -6.986 1.00 98.31 95 PHE A N 1
ATOM 747 C CA . PHE A 1 95 ? -2.346 5.622 -6.808 1.00 98.31 95 PHE A CA 1
ATOM 748 C C . PHE A 1 95 ? -1.648 5.741 -8.161 1.00 98.31 95 PHE A C 1
ATOM 750 O O . PHE A 1 95 ? -2.060 5.145 -9.154 1.00 98.31 95 PHE A O 1
ATOM 757 N N . GLU A 1 96 ? -0.558 6.495 -8.181 1.00 98.19 96 GLU A N 1
ATOM 758 C CA . GLU A 1 96 ? 0.352 6.595 -9.313 1.00 98.19 96 GLU A CA 1
ATOM 759 C C . GLU A 1 96 ? 1.758 6.205 -8.855 1.00 98.19 96 GLU A C 1
ATOM 761 O O . GLU A 1 96 ? 2.292 6.776 -7.900 1.00 98.19 96 GLU A O 1
ATOM 766 N N . ALA A 1 97 ? 2.350 5.224 -9.533 1.00 97.56 97 ALA A N 1
ATOM 767 C CA . ALA A 1 97 ? 3.728 4.802 -9.338 1.00 97.56 97 ALA A CA 1
ATOM 768 C C . ALA A 1 97 ? 4.619 5.348 -10.461 1.00 97.56 97 ALA A C 1
ATOM 770 O O . ALA A 1 97 ? 4.257 5.277 -11.634 1.00 97.56 97 ALA A O 1
ATOM 771 N N . THR A 1 98 ? 5.796 5.873 -10.114 1.00 97.81 98 THR A N 1
ATOM 772 C CA . THR A 1 98 ? 6.781 6.391 -11.080 1.00 97.81 98 THR A CA 1
ATOM 773 C C . THR A 1 98 ? 7.991 5.463 -11.191 1.00 97.81 98 THR A C 1
ATOM 775 O O . THR A 1 98 ? 8.658 5.179 -10.191 1.00 97.81 98 THR A O 1
ATOM 778 N N . ALA A 1 99 ? 8.296 5.014 -12.405 1.00 96.25 99 ALA A N 1
ATOM 779 C CA . ALA A 1 99 ? 9.482 4.223 -12.705 1.00 96.25 99 ALA A CA 1
ATOM 780 C C . ALA A 1 99 ? 10.741 5.096 -12.870 1.00 96.25 99 ALA A C 1
ATOM 782 O O . ALA A 1 99 ? 10.671 6.321 -12.994 1.00 96.25 99 ALA A O 1
ATOM 783 N N . SER A 1 100 ? 11.916 4.466 -12.879 1.00 95.62 100 SER A N 1
ATOM 784 C CA . SER A 1 100 ? 13.215 5.127 -13.067 1.00 95.62 100 SER A CA 1
ATOM 785 C C . SER A 1 100 ? 13.370 5.798 -14.434 1.00 95.62 100 SER A C 1
ATOM 787 O O . SER A 1 100 ? 14.104 6.773 -14.551 1.00 95.62 100 SER A O 1
ATOM 789 N N . ASP A 1 101 ? 12.664 5.299 -15.450 1.00 93.94 101 ASP A N 1
ATOM 790 C CA . ASP A 1 101 ? 12.578 5.870 -16.802 1.00 93.94 101 ASP A CA 1
ATOM 791 C C . ASP A 1 101 ? 11.555 7.024 -16.908 1.00 93.94 101 ASP A C 1
ATOM 793 O O . ASP A 1 101 ? 11.405 7.631 -17.966 1.00 93.94 101 ASP A O 1
ATOM 797 N N . GLY A 1 102 ? 10.848 7.345 -15.816 1.00 94.50 102 GLY A N 1
ATOM 798 C CA . GLY A 1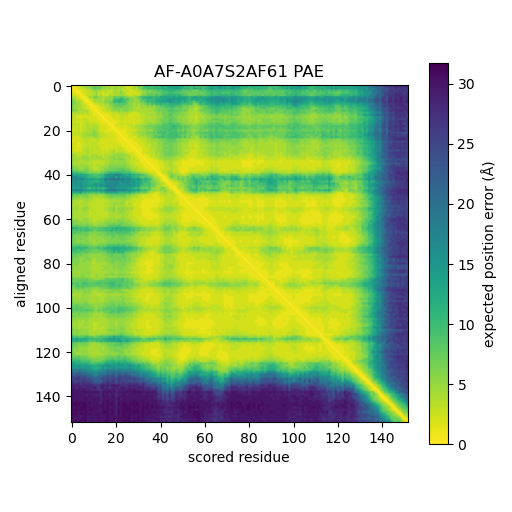 102 ? 9.801 8.365 -15.768 1.00 94.50 102 GLY A CA 1
ATOM 799 C C . GLY A 1 102 ? 8.409 7.878 -16.181 1.00 94.50 102 GLY A C 1
ATOM 800 O O . GLY A 1 102 ? 7.454 8.653 -16.075 1.00 94.50 102 GLY A O 1
ATOM 801 N N . ARG A 1 103 ? 8.255 6.615 -16.603 1.00 95.25 103 ARG A N 1
ATOM 802 C CA . ARG A 1 103 ? 6.948 6.028 -16.911 1.00 95.25 103 ARG A CA 1
ATOM 803 C C . ARG A 1 103 ? 6.080 5.993 -15.659 1.00 95.25 103 ARG A C 1
ATOM 805 O O . ARG A 1 103 ? 6.538 5.655 -14.566 1.00 95.25 103 ARG A O 1
ATOM 812 N N . ARG A 1 104 ? 4.807 6.334 -15.834 1.00 95.75 104 ARG A N 1
ATOM 813 C CA . ARG A 1 104 ? 3.801 6.318 -14.772 1.00 95.75 104 ARG A CA 1
ATOM 814 C C . ARG A 1 104 ? 2.916 5.095 -14.918 1.00 9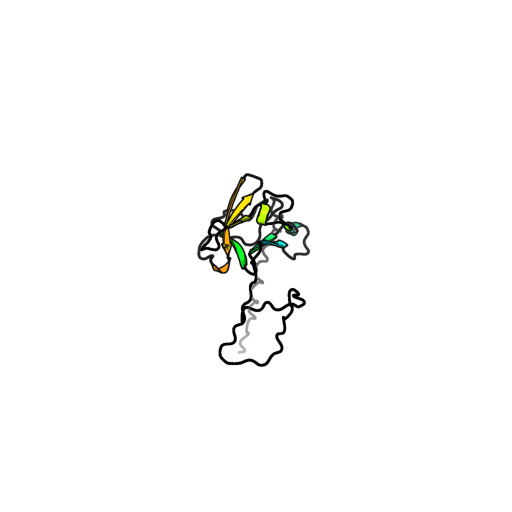5.75 104 ARG A C 1
ATOM 816 O O . ARG A 1 104 ? 2.605 4.683 -16.033 1.00 95.75 104 ARG A O 1
ATOM 823 N N . MET A 1 105 ? 2.521 4.531 -13.789 1.00 96.06 105 MET A N 1
ATOM 824 C CA . MET A 1 105 ? 1.624 3.389 -13.719 1.00 96.06 105 MET A CA 1
ATOM 825 C C . MET A 1 105 ? 0.496 3.700 -12.745 1.00 96.06 105 MET A C 1
ATOM 827 O O . MET A 1 105 ? 0.747 4.017 -11.582 1.00 96.06 105 MET A O 1
ATOM 831 N N . SER A 1 106 ? -0.741 3.593 -13.223 1.00 97.00 106 SER A N 1
ATOM 832 C CA . SER A 1 106 ? -1.920 3.664 -12.367 1.00 97.00 106 SER A CA 1
ATOM 833 C C . SER A 1 106 ? -2.037 2.390 -11.546 1.00 97.00 106 SER A C 1
ATOM 835 O O . SER A 1 106 ? -1.907 1.285 -12.074 1.00 97.00 106 SER A O 1
ATOM 837 N N . MET A 1 107 ? -2.297 2.556 -10.256 1.00 98.12 107 MET A N 1
ATOM 838 C CA . MET A 1 107 ? -2.468 1.471 -9.307 1.00 98.12 107 MET A CA 1
ATOM 839 C C . MET A 1 107 ? -3.765 1.643 -8.518 1.00 98.12 107 MET A C 1
ATOM 841 O O . MET A 1 107 ? -4.080 2.742 -8.057 1.00 98.12 107 MET A O 1
ATOM 845 N N . ILE A 1 108 ? -4.492 0.545 -8.333 1.00 97.81 108 ILE A N 1
ATOM 846 C CA . ILE A 1 108 ? -5.716 0.470 -7.521 1.00 97.81 108 ILE A CA 1
ATOM 847 C C . ILE A 1 108 ? -5.675 -0.782 -6.635 1.00 97.81 108 ILE A C 1
ATOM 849 O O . ILE A 1 108 ? -4.919 -1.708 -6.936 1.00 97.81 108 ILE A O 1
ATOM 853 N N . PRO A 1 109 ? -6.447 -0.856 -5.537 1.00 98.12 109 PRO A N 1
ATOM 854 C CA . PRO A 1 109 ? -6.601 -2.096 -4.793 1.00 98.12 109 PRO A CA 1
ATOM 855 C C . PRO A 1 109 ? -7.044 -3.236 -5.711 1.00 98.12 109 PRO A C 1
ATOM 857 O O . PRO A 1 109 ? -7.964 -3.074 -6.504 1.00 98.12 109 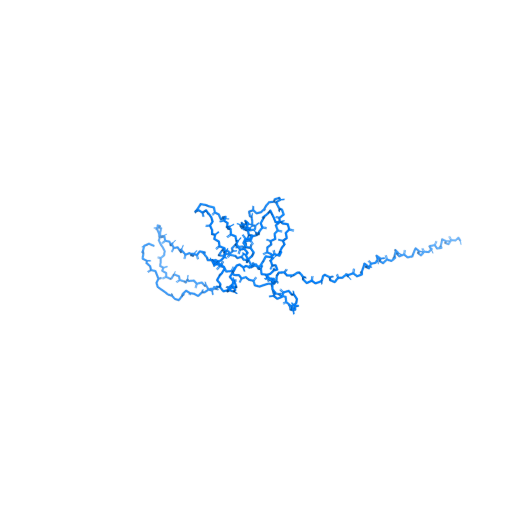PRO A O 1
ATOM 860 N N . LEU A 1 110 ? -6.437 -4.413 -5.559 1.00 97.69 110 LEU A N 1
ATOM 861 C CA . LEU A 1 110 ? -6.730 -5.589 -6.384 1.00 97.69 110 LEU A CA 1
ATOM 862 C C . LEU A 1 110 ? -8.230 -5.933 -6.425 1.00 97.69 110 LEU A C 1
ATOM 864 O O . LEU A 1 110 ? -8.743 -6.328 -7.462 1.00 97.69 110 LEU A O 1
ATOM 868 N N . ARG A 1 111 ? -8.942 -5.746 -5.308 1.00 96.56 111 ARG A N 1
ATOM 869 C CA . ARG A 1 111 ? -10.396 -5.979 -5.210 1.00 96.56 111 ARG A CA 1
ATOM 870 C C . ARG A 1 111 ? -11.251 -5.057 -6.094 1.00 96.56 111 ARG A C 1
ATOM 872 O O . ARG A 1 111 ? -12.428 -5.342 -6.276 1.00 96.56 111 ARG A O 1
ATOM 879 N N . ASP A 1 112 ? -10.676 -3.955 -6.570 1.00 96.44 112 ASP A N 1
ATOM 880 C CA . ASP A 1 112 ? -11.345 -2.958 -7.405 1.00 96.44 112 ASP A CA 1
ATOM 881 C C . ASP A 1 112 ? -11.020 -3.174 -8.901 1.00 96.44 112 ASP A C 1
ATOM 883 O O . ASP A 1 112 ? -11.592 -2.500 -9.755 1.00 96.44 112 ASP A O 1
ATOM 887 N N . VAL A 1 113 ? -10.124 -4.117 -9.233 1.00 96.31 113 VAL A N 1
ATOM 888 C CA . VAL A 1 113 ? -9.816 -4.522 -10.615 1.00 96.31 113 VAL A CA 1
ATOM 889 C C . VAL A 1 113 ? -10.953 -5.377 -11.166 1.00 96.31 113 VAL A C 1
ATOM 891 O O . VAL A 1 113 ? -11.415 -6.294 -10.487 1.00 96.31 113 VAL A O 1
ATOM 894 N N . MET A 1 114 ? -11.380 -5.109 -12.403 1.00 92.88 114 MET A N 1
ATOM 895 C CA . MET A 1 114 ? -12.509 -5.812 -13.016 1.00 92.88 114 MET A CA 1
ATOM 896 C C . MET A 1 114 ? -12.119 -6.490 -14.329 1.00 92.88 114 MET A C 1
ATOM 898 O O . MET A 1 114 ? -11.974 -7.710 -14.374 1.00 92.88 114 MET A O 1
ATOM 902 N N . LEU A 1 115 ? -11.977 -5.719 -15.408 1.00 90.19 115 LEU A N 1
ATOM 903 C CA . LEU A 1 115 ? -11.835 -6.250 -16.773 1.00 90.19 115 LEU A CA 1
ATOM 904 C C . LEU A 1 115 ? -10.515 -5.844 -17.435 1.00 90.19 115 LEU A C 1
ATOM 906 O O . LEU A 1 115 ? -10.191 -6.318 -18.523 1.00 90.19 115 LEU A O 1
ATOM 910 N N . GLU A 1 116 ? -9.764 -4.955 -16.797 1.00 92.00 116 GLU A N 1
ATOM 911 C CA . GLU A 1 116 ? -8.516 -4.414 -17.298 1.00 92.00 116 GLU A CA 1
ATOM 912 C C . GLU A 1 116 ? -7.374 -5.427 -17.146 1.00 92.00 116 GLU A C 1
ATOM 914 O O . GLU A 1 116 ? -7.314 -6.163 -16.154 1.00 92.00 116 GLU A O 1
ATOM 919 N N . PRO A 1 117 ? -6.406 -5.446 -18.080 1.00 95.69 117 PRO A N 1
ATOM 920 C CA . PRO A 1 117 ? -5.159 -6.155 -17.850 1.00 95.69 117 PRO A CA 1
ATOM 921 C C . PRO A 1 117 ? -4.452 -5.556 -16.630 1.00 95.69 117 PRO A C 1
ATOM 923 O O . PRO A 1 117 ? -4.328 -4.331 -16.501 1.00 95.69 117 PRO A O 1
ATOM 926 N N . TYR A 1 118 ? -3.982 -6.430 -15.742 1.00 96.69 118 TYR A N 1
ATOM 927 C CA . TYR A 1 118 ? -3.352 -6.030 -14.492 1.00 96.69 118 TYR A CA 1
ATOM 928 C C . TYR A 1 118 ? -2.161 -6.917 -14.124 1.00 96.69 118 TYR A C 1
ATOM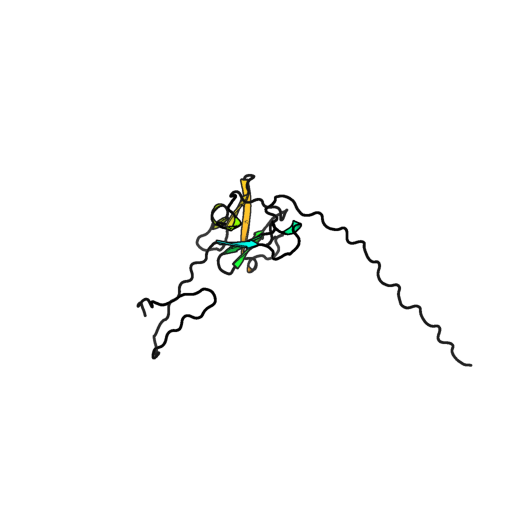 930 O O . TYR A 1 118 ? -2.069 -8.073 -14.538 1.00 96.69 118 TYR A O 1
ATOM 938 N N . ALA A 1 119 ? -1.274 -6.380 -13.288 1.00 96.25 119 ALA A N 1
ATOM 939 C CA . ALA A 1 119 ? -0.281 -7.159 -12.556 1.00 96.25 119 ALA A CA 1
ATOM 940 C C . ALA A 1 119 ? -0.237 -6.722 -11.094 1.00 96.25 119 ALA A C 1
ATOM 942 O O . ALA A 1 119 ? -0.431 -5.555 -10.759 1.00 96.25 119 ALA A O 1
ATOM 943 N N . VAL A 1 120 ? 0.030 -7.693 -10.229 1.00 96.38 120 VAL A N 1
ATOM 944 C CA . VAL A 1 120 ? 0.239 -7.498 -8.786 1.00 96.38 120 VAL A CA 1
ATOM 945 C C . VAL A 1 120 ? 1.723 -7.557 -8.446 1.00 96.38 120 VAL A C 1
ATOM 947 O O . VAL A 1 120 ? 2.214 -6.804 -7.610 1.00 96.38 120 VAL A O 1
ATOM 950 N N . TYR A 1 121 ? 2.425 -8.467 -9.112 1.00 94.81 121 TYR A N 1
ATOM 951 C CA . TYR A 1 121 ? 3.844 -8.687 -8.938 1.00 94.81 121 TYR A CA 1
ATOM 952 C C . TYR A 1 121 ? 4.605 -8.014 -10.067 1.00 94.81 121 TYR A C 1
ATOM 954 O O . TYR A 1 121 ? 4.319 -8.248 -11.241 1.00 94.81 121 TYR A O 1
ATOM 962 N N . PHE A 1 122 ? 5.586 -7.203 -9.692 1.00 94.50 122 PHE A N 1
ATOM 963 C CA . PHE A 1 122 ? 6.402 -6.436 -10.616 1.00 94.50 122 PHE A CA 1
ATOM 964 C C . PHE A 1 122 ? 7.845 -6.910 -10.591 1.00 94.50 122 PHE A C 1
ATOM 966 O O . PHE A 1 122 ? 8.420 -7.107 -9.521 1.00 94.50 122 PHE A O 1
ATOM 973 N N . MET A 1 123 ? 8.444 -7.031 -11.774 1.00 93.38 123 MET A N 1
ATOM 974 C CA . MET A 1 123 ? 9.868 -7.313 -11.938 1.00 93.38 123 MET A CA 1
ATOM 975 C C . MET A 1 123 ? 10.658 -6.010 -11.776 1.00 93.38 123 MET A C 1
ATOM 977 O O . MET A 1 123 ? 10.789 -5.227 -12.722 1.00 93.38 123 MET A O 1
ATOM 981 N N . THR A 1 124 ? 11.193 -5.765 -10.578 1.00 92.56 124 THR A N 1
ATOM 982 C CA . THR A 1 124 ? 11.886 -4.512 -10.234 1.00 92.56 124 THR A CA 1
ATOM 983 C C . THR A 1 124 ? 13.348 -4.469 -10.671 1.00 92.56 124 THR A C 1
ATOM 985 O O . THR A 1 124 ? 13.950 -3.398 -10.663 1.00 92.56 124 THR A O 1
ATOM 988 N N . ALA A 1 125 ? 13.912 -5.597 -11.117 1.00 88.44 125 ALA A N 1
ATOM 989 C CA . ALA A 1 125 ? 15.242 -5.664 -11.735 1.00 88.44 125 ALA A CA 1
ATOM 990 C C . ALA A 1 125 ? 15.256 -5.237 -13.216 1.00 88.44 125 ALA A C 1
ATOM 992 O O . ALA A 1 125 ? 16.319 -5.189 -13.830 1.00 88.44 125 ALA A O 1
ATOM 993 N N . GLY A 1 126 ? 14.092 -4.960 -13.816 1.00 87.12 126 GLY A N 1
ATOM 994 C CA . GLY A 1 126 ? 13.994 -4.502 -15.207 1.00 87.12 126 GLY A CA 1
ATOM 995 C C . GLY A 1 126 ? 14.086 -5.609 -16.259 1.00 87.12 126 GLY A C 1
ATOM 996 O O . GLY A 1 126 ? 13.906 -5.345 -17.443 1.00 87.12 126 GLY A O 1
ATOM 997 N N . THR A 1 127 ? 14.334 -6.851 -15.848 1.00 84.38 127 THR A N 1
ATOM 998 C CA . THR A 1 127 ? 14.374 -8.018 -16.732 1.00 84.38 127 THR A CA 1
ATOM 999 C C . THR A 1 127 ? 13.514 -9.130 -16.154 1.00 84.38 127 THR A C 1
ATOM 1001 O O . THR A 1 127 ? 13.419 -9.287 -14.937 1.00 84.38 127 THR A O 1
ATOM 1004 N N . LYS A 1 128 ? 12.857 -9.885 -17.037 1.00 81.88 128 LYS A N 1
ATOM 1005 C CA . LYS A 1 128 ? 12.118 -11.087 -16.657 1.00 81.88 128 LYS A CA 1
ATOM 1006 C C . LYS A 1 128 ? 13.076 -12.278 -16.690 1.00 81.88 128 LYS A C 1
ATOM 1008 O O . LYS A 1 128 ? 13.856 -12.375 -17.643 1.00 81.88 128 LYS A O 1
ATOM 1013 N N . PRO A 1 129 ? 13.025 -13.191 -15.709 1.00 75.75 129 PRO A N 1
ATOM 1014 C CA . PRO A 1 129 ? 13.792 -14.421 -15.796 1.00 75.75 129 PRO A CA 1
ATOM 1015 C C . PRO A 1 129 ? 13.399 -15.206 -17.050 1.00 75.75 129 PRO A C 1
ATOM 1017 O O . PRO A 1 129 ? 12.244 -15.180 -17.488 1.00 75.75 129 PRO A O 1
ATOM 1020 N N . ALA A 1 130 ? 14.374 -15.890 -17.650 1.00 72.94 130 ALA A N 1
ATOM 1021 C CA . ALA A 1 130 ? 14.115 -16.735 -18.805 1.00 72.94 130 ALA A CA 1
ATOM 1022 C C . ALA A 1 130 ? 13.094 -17.809 -18.410 1.00 72.94 130 ALA A C 1
ATOM 1024 O O . ALA A 1 130 ? 13.340 -18.611 -17.512 1.00 72.94 130 ALA A O 1
ATOM 1025 N N . GLN A 1 131 ? 11.939 -17.826 -19.073 1.00 65.81 131 GLN A N 1
ATOM 1026 C CA . GLN A 1 131 ? 10.955 -18.869 -18.821 1.00 65.81 131 GLN A CA 1
ATOM 1027 C C . GLN A 1 131 ? 11.515 -20.199 -19.319 1.00 65.81 131 GLN A C 1
ATOM 1029 O O . GLN A 1 131 ? 11.877 -20.330 -20.493 1.00 65.81 131 GLN A O 1
ATOM 1034 N N . ALA A 1 132 ? 11.584 -21.189 -18.427 1.00 64.62 132 ALA A N 1
ATOM 1035 C CA . ALA A 1 132 ? 11.913 -22.545 -18.824 1.00 64.62 132 ALA A CA 1
ATOM 1036 C C . ALA A 1 132 ? 10.912 -22.984 -19.898 1.00 64.62 132 ALA A C 1
ATOM 1038 O O . ALA A 1 132 ? 9.697 -22.956 -19.688 1.00 64.62 132 ALA A O 1
ATOM 1039 N N . ARG A 1 133 ? 11.414 -23.392 -21.067 1.00 63.53 133 ARG A N 1
ATOM 1040 C CA . ARG A 1 133 ? 10.585 -24.104 -22.038 1.00 63.53 133 ARG A CA 1
ATOM 1041 C C . ARG A 1 133 ? 10.273 -25.454 -21.417 1.00 63.53 133 ARG A C 1
ATOM 1043 O O . ARG A 1 133 ? 11.088 -26.365 -21.519 1.00 63.53 133 ARG A O 1
ATOM 1050 N N . LEU A 1 134 ? 9.133 -25.571 -20.740 1.00 65.56 134 LEU A N 1
ATOM 1051 C CA . LEU A 1 134 ? 8.637 -26.877 -20.334 1.00 65.56 134 LEU A CA 1
ATOM 1052 C C . LEU A 1 134 ? 8.419 -27.670 -21.628 1.00 65.56 134 LEU A C 1
ATOM 1054 O O . LEU A 1 134 ? 7.605 -27.241 -22.455 1.00 65.56 134 LEU A O 1
ATOM 1058 N N . PRO A 1 135 ? 9.166 -28.764 -21.874 1.00 61.50 135 PRO A N 1
ATOM 1059 C CA . PRO A 1 135 ? 8.860 -29.616 -23.004 1.00 61.50 135 PRO A CA 1
ATOM 1060 C C . PRO A 1 135 ? 7.421 -30.087 -22.813 1.00 61.50 135 PRO A C 1
ATOM 1062 O O . PRO A 1 135 ? 7.051 -30.585 -21.750 1.00 61.50 135 PRO A O 1
ATOM 1065 N N . TYR A 1 136 ? 6.591 -29.859 -23.826 1.00 59.44 136 TYR A N 1
ATOM 1066 C CA . TYR A 1 136 ? 5.246 -30.403 -23.860 1.00 59.44 136 TYR A CA 1
ATOM 1067 C C . TYR A 1 136 ? 5.343 -31.915 -23.631 1.00 59.44 136 TYR A C 1
ATOM 1069 O O . TYR A 1 136 ? 5.936 -32.618 -24.448 1.00 59.44 136 TYR A O 1
ATOM 1077 N N . CYS A 1 137 ? 4.797 -32.410 -22.519 1.00 59.97 137 CYS A N 1
ATOM 1078 C CA . CYS A 1 137 ? 4.554 -33.834 -22.335 1.00 59.97 137 CYS A CA 1
ATOM 1079 C C . CYS A 1 137 ? 3.279 -34.173 -23.121 1.00 59.97 137 CYS A C 1
ATOM 1081 O O . CYS A 1 137 ? 2.190 -33.806 -22.664 1.00 59.97 137 CYS A O 1
ATOM 1083 N N . PRO A 1 138 ? 3.356 -34.828 -24.297 1.00 63.81 138 PRO A N 1
ATOM 1084 C CA . PRO A 1 138 ? 2.154 -35.340 -24.936 1.00 63.81 138 PRO A CA 1
ATOM 1085 C C . PRO A 1 138 ? 1.454 -36.305 -23.975 1.00 63.81 138 PRO A C 1
ATOM 1087 O O . PRO A 1 138 ? 2.105 -37.094 -23.290 1.00 63.81 138 PRO A O 1
ATOM 1090 N N . ARG A 1 139 ? 0.120 -36.196 -23.907 1.00 54.81 139 ARG A N 1
ATOM 1091 C CA . ARG A 1 139 ? -0.762 -37.083 -23.132 1.00 54.81 139 ARG A CA 1
ATOM 1092 C C . ARG A 1 139 ? -0.311 -38.537 -23.247 1.00 54.81 139 ARG A C 1
ATOM 1094 O O . ARG A 1 139 ? 0.005 -38.994 -24.345 1.00 54.81 139 ARG A O 1
ATOM 1101 N N . SER A 1 140 ? -0.383 -39.263 -22.132 1.00 55.41 140 SER A N 1
ATOM 1102 C CA . SER A 1 140 ? -0.284 -40.721 -22.110 1.00 55.41 140 SER A CA 1
ATOM 1103 C C . SER A 1 140 ? -1.125 -41.325 -23.245 1.00 55.41 140 SER A C 1
ATOM 1105 O O . SER A 1 140 ? -2.262 -40.877 -23.442 1.00 55.41 140 SER A O 1
ATOM 1107 N N . PRO A 1 141 ? -0.601 -42.306 -24.003 1.00 60.00 141 PRO A N 1
ATOM 1108 C CA . PRO A 1 141 ? -1.392 -42.978 -25.024 1.00 60.00 141 PRO A CA 1
ATOM 1109 C C . PRO A 1 141 ? -2.651 -43.585 -24.381 1.00 60.00 141 PRO A C 1
ATOM 1111 O O . PRO A 1 141 ? -2.593 -44.017 -23.224 1.00 60.00 141 PRO A O 1
ATOM 1114 N N . PRO A 1 142 ? -3.800 -43.593 -25.083 1.00 52.53 142 PRO A N 1
ATOM 1115 C CA . PRO A 1 142 ? -5.009 -44.213 -24.559 1.00 52.53 142 PRO A CA 1
ATOM 1116 C C . PRO A 1 142 ? -4.741 -45.693 -24.242 1.00 52.53 142 PRO A C 1
ATOM 1118 O O . PRO A 1 142 ? -3.938 -46.322 -24.938 1.00 52.53 142 PRO A O 1
ATOM 1121 N N . PRO A 1 143 ? -5.386 -46.262 -23.206 1.00 50.16 143 PRO A N 1
ATOM 1122 C CA . PRO A 1 143 ? -5.200 -47.663 -22.859 1.00 50.16 143 PRO A CA 1
ATOM 1123 C C . PRO A 1 143 ? -5.542 -48.540 -24.06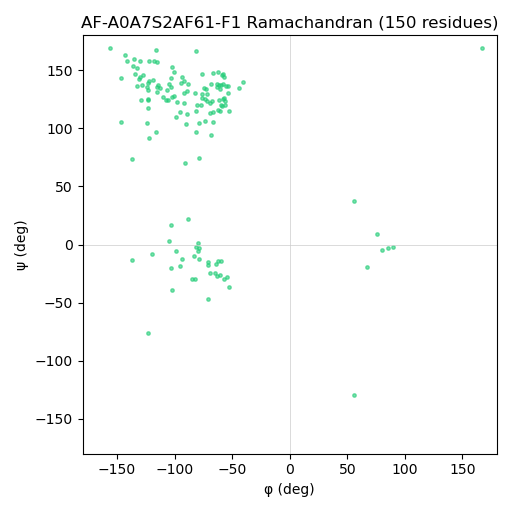5 1.00 50.16 143 PRO A C 1
ATOM 1125 O O . PRO A 1 143 ? -6.614 -48.415 -24.659 1.00 50.16 143 PRO A O 1
ATOM 1128 N N . THR A 1 144 ? -4.606 -49.408 -24.441 1.00 50.66 144 THR A N 1
ATOM 1129 C CA . THR A 1 144 ? -4.777 -50.391 -25.508 1.00 50.66 144 THR A C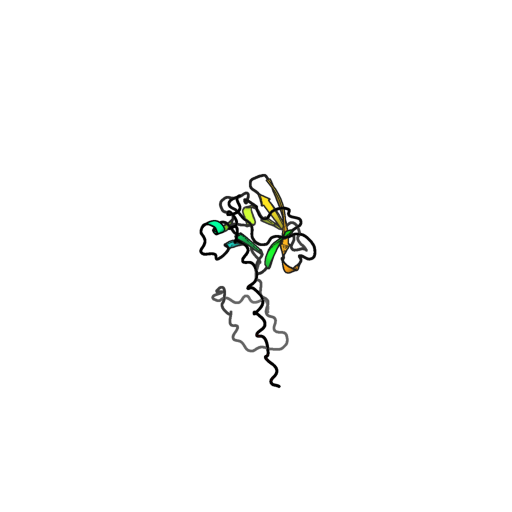A 1
ATOM 1130 C C . THR A 1 144 ? -6.002 -51.244 -25.187 1.00 50.66 144 THR A C 1
ATOM 1132 O O . THR A 1 144 ? -6.053 -51.879 -24.133 1.00 50.66 144 THR A O 1
ATOM 1135 N N . ALA A 1 145 ? -7.006 -51.241 -26.066 1.00 46.81 145 ALA A N 1
ATOM 1136 C CA . ALA A 1 145 ? -8.187 -52.078 -25.901 1.00 46.81 145 ALA A CA 1
ATOM 1137 C C . ALA A 1 145 ? -7.763 -53.554 -25.868 1.00 46.81 145 ALA A C 1
ATOM 1139 O O . ALA A 1 145 ? -7.156 -54.059 -26.813 1.00 46.81 145 ALA A O 1
ATOM 1140 N N . VAL A 1 146 ? -8.070 -54.234 -24.766 1.00 53.41 146 VAL A N 1
ATOM 1141 C CA . VAL A 1 146 ? -7.898 -55.681 -24.634 1.00 53.41 146 VAL A CA 1
ATOM 1142 C C . VAL A 1 146 ? -8.978 -56.340 -25.502 1.00 53.41 146 VAL A C 1
ATOM 1144 O O . VAL A 1 146 ? -10.157 -56.032 -25.309 1.00 53.41 146 VAL A O 1
ATOM 1147 N N . PRO A 1 147 ? -8.648 -57.205 -26.476 1.00 40.97 147 PRO A N 1
ATOM 1148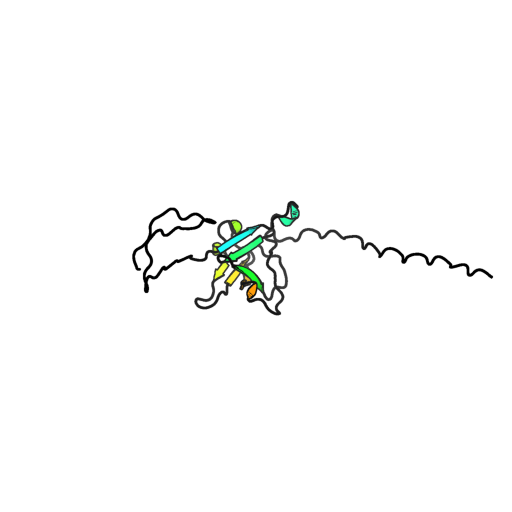 C CA . PRO A 1 147 ? -9.676 -57.888 -27.246 1.00 40.97 147 PRO A CA 1
ATOM 1149 C C . PRO A 1 147 ? -10.387 -58.903 -26.345 1.00 40.97 147 PRO A C 1
ATOM 1151 O O . PRO A 1 147 ? -9.801 -59.898 -25.920 1.00 40.97 147 PRO A O 1
ATOM 1154 N N . HIS A 1 148 ? -11.665 -58.654 -26.058 1.00 39.50 148 HIS A N 1
ATOM 1155 C CA . HIS A 1 148 ? -12.553 -59.646 -25.463 1.00 39.50 148 HIS A CA 1
ATOM 1156 C C . HIS A 1 148 ? -12.775 -60.772 -26.476 1.00 39.50 148 HIS A C 1
ATOM 1158 O O . HIS A 1 148 ? -13.495 -60.609 -27.460 1.00 39.50 148 HIS A O 1
ATOM 1164 N N . THR A 1 149 ? -12.141 -61.920 -26.249 1.00 40.25 149 THR A N 1
ATOM 1165 C CA . THR A 1 149 ? -12.449 -63.150 -26.981 1.00 40.25 149 THR A CA 1
ATOM 1166 C C . THR A 1 149 ? -13.792 -63.669 -26.468 1.00 40.25 149 THR A C 1
ATOM 1168 O O . THR A 1 149 ? -13.894 -64.138 -25.335 1.00 40.25 149 THR A O 1
ATOM 1171 N N . LEU A 1 150 ? -14.845 -63.525 -27.274 1.00 36.72 150 LEU A N 1
ATOM 1172 C CA . LEU A 1 150 ? -16.125 -64.185 -27.029 1.00 36.72 150 LEU A CA 1
ATOM 1173 C C . LEU A 1 150 ? -15.938 -65.691 -27.252 1.00 36.72 150 LEU A C 1
ATOM 1175 O O . LEU A 1 150 ? -15.517 -66.113 -28.327 1.00 36.72 150 LEU A O 1
ATOM 1179 N N . TYR A 1 151 ? -16.227 -66.477 -26.214 1.00 37.19 151 TYR A N 1
ATOM 1180 C CA . TYR A 1 151 ? -16.354 -67.930 -26.293 1.00 37.19 151 TYR A CA 1
ATOM 1181 C C . TYR A 1 151 ? -17.472 -68.305 -27.279 1.00 37.19 151 TYR A C 1
ATOM 1183 O O . TYR A 1 151 ? -18.542 -67.693 -27.265 1.00 37.19 151 TYR A O 1
ATOM 1191 N N . SER A 1 152 ? -17.217 -69.316 -28.111 1.00 42.31 152 SER A N 1
ATOM 1192 C CA . SER A 1 152 ? -18.236 -70.138 -28.781 1.00 42.31 152 SER A CA 1
ATOM 1193 C C . SER A 1 152 ? -18.178 -71.544 -28.206 1.00 42.31 152 SER A C 1
ATOM 1195 O O . SER A 1 152 ? -17.043 -71.985 -27.909 1.00 42.31 152 SER A O 1
#

Sequence (152 aa):
NGRALDGPVQPGAYFEIQRMWSDGDIVEVSFPPSLWAEPLNDYHAEYNATMAFMYGPLVLAGVNIETDIFVPKSQDYRARPSSFITRTSTTKLEFEATASDGRRMSMIPLRDVMLEPYAVYFMTAGTKPAQARLPYCPRSPPPTAVPHTLYS

Mean predicted aligned error: 9.4 Å

Secondary structure (DSSP, 8-state):
--PPPPS---TTS-----S---TT----------EEEEE---S-GGGTTEEEEEETTEEEEEES-S-SB--BSSTTTTT-GGGTEEE--SSS--EEEEBTTS-EEEEEEGGG--SS-EESSEETTSSPPPPP--------PPPPPP------

Radius of gyration: 25.6 Å; Cα contacts (8 Å, |Δi|>4): 222; chains: 1; bounding box: 42×82×62 Å

pLDDT: mean 86.77, std 15.44, range [36.72, 98.31]

Foldseek 3Di:
DPDDDDDDDDPPDDDDDDDDDDPPDDDDDDDQWDKAKDQDPDPDPLRRQKIFIATRVFTKKFWQDPDLAAAALDPCCHVCVVVFKDQPDPVFRWIWGAGVVRDITIIHGPVPDDPTDIDRIHRNVRDHPDDPPPPDDPDDDPPDDDDDDDDD

Organism: NCBI:txid327968

Solvent-accessible surface area (backbone atoms only — not comparable to full-atom values): 9820 Å² total; per-residue (Å²): 96,94,69,85,82,88,73,87,84,54,91,97,62,83,81,84,82,93,72,89,85,56,94,88,72,50,89,85,86,87,79,85,70,48,62,43,49,44,66,52,94,59,94,50,77,73,44,65,45,26,33,32,43,28,51,48,96,37,51,33,19,37,45,79,52,95,64,48,65,46,33,56,52,40,96,54,38,64,86,40,30,63,74,33,40,44,73,78,44,95,89,51,76,37,31,40,35,34,27,62,88,66,52,74,40,48,28,33,42,50,90,75,63,82,86,64,51,66,38,50,58,26,27,45,72,63,60,79,62,82,76,78,80,72,75,82,76,77,76,78,77,77,82,78,81,76,83,81,78,78,87,130

Nearest PDB structures (foldseek):
  8qf2-assembly1_A  TM=5.943E-01  e=1.679E-01  Bifidobacterium longum
  3wkw-assembly1_A-2  TM=5.959E-01  e=2.692E-01  Bifidobacterium longum subsp. longum JCM 1217
  7exu-assembly1_A-2  TM=5.926E-01  e=6.152E-01  Bifidobacterium longum subsp. longum JCM 1217
  4a54-assembly1_A  TM=3.377E-01  e=5.799E+00  Schizosaccharomyces pombe